Protein AF-A0A7N2LMM4-F1 (afdb_monomer_lite)

Structure (mmCIF, N/CA/C/O backbone):
data_AF-A0A7N2LMM4-F1
#
_entry.id   AF-A0A7N2LMM4-F1
#
loop_
_atom_site.group_PDB
_atom_site.id
_atom_site.type_symbol
_atom_site.label_atom_id
_atom_site.label_alt_id
_atom_site.label_comp_id
_atom_site.label_asym_id
_atom_site.label_entity_id
_atom_site.label_seq_id
_atom_site.pdbx_PDB_ins_code
_atom_site.Cartn_x
_atom_site.Cartn_y
_atom_site.Cartn_z
_atom_site.occupancy
_atom_site.B_iso_or_equiv
_atom_site.auth_seq_id
_atom_site.auth_comp_id
_atom_site.auth_asym_id
_atom_site.auth_atom_id
_atom_site.pdbx_PDB_model_num
ATOM 1 N N . MET A 1 1 ? 9.805 -11.752 -13.568 1.00 89.44 1 MET A N 1
ATOM 2 C CA . MET A 1 1 ? 9.741 -10.354 -14.049 1.00 89.44 1 MET A CA 1
ATOM 3 C C . MET A 1 1 ? 8.435 -9.745 -13.563 1.00 89.44 1 MET A C 1
ATOM 5 O O . MET A 1 1 ? 7.437 -10.454 -13.573 1.00 89.44 1 MET A O 1
ATOM 9 N N . CYS A 1 2 ? 8.452 -8.493 -13.099 1.00 95.50 2 CYS A N 1
ATOM 10 C CA . CYS A 1 2 ? 7.306 -7.800 -12.508 1.00 95.50 2 CYS A CA 1
ATOM 11 C C . CYS A 1 2 ? 6.118 -7.750 -13.466 1.00 95.50 2 CYS A C 1
ATOM 13 O O . CYS A 1 2 ? 6.255 -7.315 -14.611 1.00 95.50 2 CYS A O 1
ATOM 15 N N . HIS A 1 3 ? 4.946 -8.178 -12.998 1.00 93.31 3 HIS A N 1
ATOM 16 C CA . HIS A 1 3 ? 3.753 -8.256 -13.839 1.00 93.31 3 HIS A CA 1
ATOM 17 C C . HIS A 1 3 ? 3.186 -6.883 -14.190 1.00 93.31 3 HIS A C 1
ATOM 19 O O . HIS A 1 3 ? 2.575 -6.754 -15.249 1.00 93.31 3 HIS A O 1
ATOM 25 N N . CYS A 1 4 ? 3.429 -5.879 -13.348 1.00 94.56 4 CYS A N 1
ATOM 26 C CA . CYS A 1 4 ? 2.915 -4.528 -13.535 1.00 94.56 4 CYS A CA 1
ATOM 27 C C . CYS A 1 4 ? 3.792 -3.698 -14.483 1.00 94.56 4 CYS A C 1
ATOM 29 O O . CYS A 1 4 ? 3.281 -3.162 -15.457 1.00 94.56 4 CYS A O 1
ATOM 31 N N . CYS A 1 5 ? 5.105 -3.602 -14.232 1.00 93.94 5 CYS A N 1
ATOM 32 C CA . CYS A 1 5 ? 5.989 -2.722 -15.014 1.00 93.94 5 CYS A CA 1
ATOM 33 C C . CYS A 1 5 ? 6.768 -3.427 -16.130 1.00 93.94 5 CYS A C 1
ATOM 35 O O . CYS A 1 5 ? 7.268 -2.753 -17.019 1.00 93.94 5 CYS A O 1
ATOM 37 N N . LYS A 1 6 ? 6.907 -4.762 -16.082 1.00 93.50 6 LYS A N 1
ATOM 38 C CA . LYS A 1 6 ? 7.709 -5.565 -17.028 1.00 93.50 6 LYS A CA 1
ATOM 39 C C . LYS A 1 6 ? 9.204 -5.191 -17.114 1.00 93.50 6 LYS A C 1
ATOM 41 O O . LYS A 1 6 ? 9.887 -5.691 -17.998 1.00 93.50 6 LYS A O 1
ATOM 46 N N . SER A 1 7 ? 9.728 -4.387 -16.185 1.00 91.81 7 SER A N 1
ATOM 47 C CA . SER A 1 7 ? 11.083 -3.810 -16.288 1.00 91.81 7 SER A CA 1
ATOM 48 C C . SER A 1 7 ? 12.113 -4.366 -15.300 1.00 91.81 7 SER A C 1
ATOM 50 O O . SER A 1 7 ? 13.306 -4.172 -15.506 1.00 91.81 7 SER A O 1
ATOM 52 N N . ALA A 1 8 ? 11.693 -5.054 -14.235 1.00 92.94 8 ALA A N 1
ATOM 53 C CA . ALA A 1 8 ? 12.595 -5.591 -13.210 1.00 92.94 8 ALA A CA 1
ATOM 54 C C . ALA A 1 8 ? 12.135 -6.974 -12.708 1.00 92.94 8 ALA A C 1
ATOM 56 O O . ALA A 1 8 ? 10.986 -7.371 -12.956 1.00 92.94 8 ALA A O 1
ATOM 57 N N . PRO A 1 9 ? 12.999 -7.750 -12.025 1.00 94.50 9 PRO A N 1
ATOM 58 C CA . PRO A 1 9 ? 12.570 -8.888 -11.215 1.00 94.50 9 PRO A CA 1
ATOM 59 C C . PRO A 1 9 ? 11.495 -8.470 -10.208 1.00 94.50 9 PRO A C 1
ATOM 61 O O . PRO A 1 9 ? 11.426 -7.317 -9.798 1.00 94.50 9 PRO A O 1
ATOM 64 N N . GLU A 1 10 ? 10.613 -9.402 -9.861 1.00 94.25 10 GLU A N 1
ATOM 65 C CA . GLU A 1 10 ? 9.560 -9.115 -8.893 1.00 94.25 10 GLU A CA 1
ATOM 66 C C . GLU A 1 10 ? 9.978 -9.651 -7.529 1.00 94.25 10 GLU A C 1
ATOM 68 O O . GLU A 1 10 ? 10.182 -10.855 -7.382 1.00 94.25 10 GLU A O 1
ATOM 73 N N . ASP A 1 11 ? 10.069 -8.758 -6.554 1.00 94.50 11 ASP A N 1
ATOM 74 C CA . ASP A 1 11 ? 10.094 -9.062 -5.130 1.00 94.50 11 ASP A CA 1
ATOM 75 C C . ASP A 1 11 ? 9.106 -8.136 -4.395 1.00 94.50 11 ASP A C 1
ATOM 77 O O . ASP A 1 11 ? 8.403 -7.332 -5.019 1.00 94.50 11 ASP A O 1
ATOM 81 N N . ALA A 1 12 ? 9.004 -8.271 -3.071 1.00 95.06 12 ALA A N 1
ATOM 82 C CA . ALA A 1 12 ? 8.075 -7.469 -2.280 1.00 95.06 12 ALA A CA 1
ATOM 83 C C . ALA A 1 12 ? 8.413 -5.969 -2.305 1.00 95.06 12 ALA A C 1
ATOM 85 O O . ALA A 1 12 ? 7.496 -5.152 -2.381 1.00 95.06 12 ALA A O 1
ATOM 86 N N . ALA A 1 13 ? 9.699 -5.606 -2.265 1.00 95.12 13 ALA A N 1
ATOM 87 C CA . ALA A 1 13 ? 10.124 -4.209 -2.287 1.00 95.12 13 ALA A CA 1
ATOM 88 C C . ALA A 1 13 ? 9.743 -3.577 -3.628 1.00 95.12 13 ALA A C 1
ATOM 90 O O . ALA A 1 13 ? 9.012 -2.584 -3.668 1.00 95.12 13 ALA A O 1
ATOM 91 N N . HIS A 1 14 ? 10.111 -4.224 -4.730 1.00 95.56 14 HIS A N 1
ATOM 92 C CA . HIS A 1 14 ? 9.771 -3.781 -6.065 1.00 95.56 14 HIS A CA 1
ATOM 93 C C . HIS A 1 14 ? 8.256 -3.702 -6.264 1.00 95.56 14 HIS A C 1
ATOM 95 O O . HIS A 1 14 ? 7.740 -2.655 -6.645 1.00 95.56 14 HIS A O 1
ATOM 101 N N . ALA A 1 15 ? 7.512 -4.775 -5.988 1.00 96.12 15 ALA A N 1
ATOM 102 C CA . ALA A 1 15 ? 6.079 -4.832 -6.279 1.00 96.12 15 ALA A CA 1
ATOM 103 C C . ALA A 1 15 ? 5.251 -3.800 -5.493 1.00 96.12 15 ALA A C 1
ATOM 105 O O . ALA A 1 15 ? 4.241 -3.319 -6.007 1.00 96.12 15 ALA A O 1
ATOM 106 N N . LEU A 1 16 ? 5.659 -3.475 -4.262 1.00 96.56 16 LEU A N 1
ATOM 107 C CA . LEU A 1 16 ? 4.888 -2.623 -3.350 1.00 96.56 16 LEU A CA 1
ATOM 108 C C . LEU A 1 16 ? 5.396 -1.183 -3.286 1.00 96.56 16 LEU A C 1
ATOM 110 O O . LEU A 1 16 ? 4.631 -0.284 -2.930 1.00 96.56 16 LEU A O 1
ATOM 114 N N . TRP A 1 17 ? 6.665 -0.955 -3.616 1.00 96.06 17 TRP A N 1
ATOM 115 C CA . TRP A 1 17 ? 7.321 0.330 -3.434 1.00 96.06 17 TRP A CA 1
ATOM 116 C C . TRP A 1 17 ? 7.991 0.814 -4.715 1.00 96.06 17 TRP A C 1
ATOM 118 O O . TRP A 1 17 ? 7.577 1.830 -5.254 1.00 96.06 17 TRP A O 1
ATOM 128 N N . GLU A 1 18 ? 8.976 0.098 -5.249 1.00 95.19 18 GLU A N 1
ATOM 129 C CA . GLU A 1 18 ? 9.882 0.646 -6.277 1.00 95.19 18 GLU A CA 1
ATOM 130 C C . GLU A 1 18 ? 9.302 0.634 -7.703 1.00 95.19 18 GLU A C 1
ATOM 132 O O . GLU A 1 18 ? 9.717 1.405 -8.567 1.00 95.19 18 GLU A O 1
ATOM 137 N N . CYS A 1 19 ? 8.345 -0.254 -7.975 1.00 95.31 19 CYS A N 1
ATOM 138 C CA . CYS A 1 19 ? 7.711 -0.410 -9.280 1.00 95.31 19 CYS A CA 1
ATOM 139 C C . CYS A 1 19 ? 7.065 0.901 -9.747 1.00 95.31 19 CYS A C 1
ATOM 141 O O . CYS A 1 19 ? 6.324 1.523 -8.993 1.00 95.31 19 CYS A O 1
ATOM 143 N N . GLY A 1 20 ? 7.250 1.276 -11.019 1.00 94.81 20 GLY A N 1
ATOM 144 C CA . GLY A 1 20 ? 6.648 2.493 -11.588 1.00 94.81 20 GLY A CA 1
ATOM 145 C C . GLY A 1 20 ? 5.126 2.566 -11.401 1.00 94.81 20 GLY A C 1
ATOM 146 O O . GLY A 1 20 ? 4.605 3.589 -10.975 1.00 94.81 20 GLY A O 1
ATOM 147 N N . ALA A 1 21 ? 4.424 1.443 -11.581 1.00 95.06 21 ALA A N 1
ATOM 148 C CA . ALA A 1 21 ? 2.980 1.375 -11.346 1.00 95.06 21 ALA A CA 1
ATOM 149 C C . ALA A 1 21 ? 2.602 1.573 -9.862 1.00 95.06 21 ALA A C 1
ATOM 151 O O . ALA A 1 21 ? 1.549 2.128 -9.557 1.00 95.06 21 ALA A O 1
ATOM 152 N N . ALA A 1 22 ? 3.454 1.135 -8.927 1.00 96.06 22 ALA A N 1
ATOM 153 C CA . ALA A 1 22 ? 3.272 1.414 -7.504 1.00 96.06 22 ALA A CA 1
ATOM 154 C C . ALA A 1 22 ? 3.589 2.887 -7.192 1.00 96.06 22 ALA A C 1
ATOM 156 O O . ALA A 1 22 ? 2.838 3.540 -6.469 1.00 96.06 22 ALA A O 1
ATOM 157 N N . GLN A 1 23 ? 4.653 3.439 -7.781 1.00 96.00 23 GLN A N 1
ATOM 158 C CA . GLN A 1 23 ? 5.046 4.842 -7.633 1.00 96.00 23 GLN A CA 1
ATOM 159 C C . GLN A 1 23 ? 3.962 5.811 -8.116 1.00 96.00 23 GLN A C 1
ATOM 161 O O . GLN A 1 23 ? 3.717 6.808 -7.442 1.00 96.00 23 GLN A O 1
ATOM 166 N N . ASP A 1 24 ? 3.230 5.495 -9.187 1.00 95.62 24 ASP A N 1
ATOM 167 C CA . ASP A 1 24 ? 2.086 6.305 -9.629 1.00 95.62 24 ASP A CA 1
ATOM 168 C C . ASP A 1 24 ? 0.982 6.393 -8.560 1.00 95.62 24 ASP A C 1
ATOM 170 O O . ASP A 1 24 ? 0.317 7.421 -8.405 1.00 95.62 24 ASP A O 1
ATOM 174 N N . VAL A 1 25 ? 0.781 5.319 -7.791 1.00 96.62 25 VAL A N 1
ATOM 175 C CA . VAL A 1 25 ? -0.159 5.290 -6.662 1.00 96.62 25 VAL A CA 1
ATOM 176 C C . VAL A 1 25 ? 0.394 6.112 -5.492 1.00 96.62 25 VAL A C 1
ATOM 178 O O . VAL A 1 25 ? -0.316 6.951 -4.927 1.00 96.62 25 VAL A O 1
ATOM 181 N N . TRP A 1 26 ? 1.676 5.946 -5.158 1.00 96.88 26 TRP A N 1
ATOM 182 C CA . TRP A 1 26 ? 2.338 6.717 -4.100 1.00 96.88 26 TRP A CA 1
ATOM 183 C C . TRP A 1 26 ? 2.395 8.222 -4.397 1.00 96.88 26 TRP A C 1
ATOM 185 O O . TRP A 1 26 ? 2.233 9.026 -3.475 1.00 96.88 26 TRP A O 1
ATOM 195 N N . ALA A 1 27 ? 2.519 8.613 -5.667 1.00 95.38 27 ALA A N 1
ATOM 196 C CA . ALA A 1 27 ? 2.508 10.002 -6.125 1.00 95.38 27 ALA A CA 1
ATOM 197 C C . ALA A 1 27 ? 1.200 10.735 -5.783 1.00 95.38 27 ALA A C 1
ATOM 199 O O . ALA A 1 27 ? 1.210 11.940 -5.540 1.00 95.38 27 ALA A O 1
ATOM 200 N N . GLY A 1 28 ? 0.073 10.018 -5.710 1.00 93.88 28 GLY A N 1
ATOM 201 C CA . GLY A 1 28 ? -1.206 10.582 -5.269 1.00 93.88 28 GLY A CA 1
ATOM 202 C C . GLY A 1 28 ? -1.371 10.665 -3.748 1.00 93.88 28 GLY A C 1
ATOM 203 O O . GLY A 1 28 ? -2.333 11.266 -3.279 1.00 93.88 28 GLY A O 1
ATOM 204 N N . SER A 1 29 ? -0.481 10.036 -2.975 1.00 95.12 29 SER A N 1
ATOM 205 C CA . SER A 1 29 ? -0.614 9.884 -1.522 1.00 95.12 29 SER A CA 1
ATOM 206 C C . SER A 1 29 ? 0.081 11.007 -0.740 1.00 95.12 29 SER A C 1
ATOM 208 O O . SER A 1 29 ? 0.397 12.066 -1.278 1.00 95.12 29 SER A O 1
ATOM 210 N N . LEU A 1 30 ? 0.313 10.807 0.560 1.00 93.19 30 LEU A N 1
ATOM 211 C CA . LEU A 1 30 ? 0.976 11.786 1.420 1.00 93.19 30 LEU A CA 1
ATOM 212 C C . LEU A 1 30 ? 2.404 12.096 0.945 1.00 93.19 30 LEU A C 1
ATOM 214 O O . LEU A 1 30 ? 3.169 11.203 0.585 1.00 93.19 30 LEU A O 1
ATOM 218 N N . THR A 1 31 ? 2.811 13.360 1.081 1.00 92.56 31 THR A N 1
ATOM 219 C CA . THR A 1 31 ? 4.147 13.851 0.686 1.00 92.56 31 THR A CA 1
ATOM 220 C C . THR A 1 31 ? 5.307 13.118 1.360 1.00 92.56 31 THR A C 1
ATOM 222 O O . THR A 1 31 ? 6.408 13.080 0.816 1.00 92.56 31 THR A O 1
ATOM 225 N N . VAL A 1 32 ? 5.081 12.526 2.538 1.00 91.69 32 VAL A N 1
ATOM 226 C CA . VAL A 1 32 ? 6.089 11.714 3.233 1.00 91.69 32 VAL A CA 1
ATOM 227 C C . VAL A 1 32 ? 6.432 10.438 2.466 1.00 91.69 32 VAL A C 1
ATOM 229 O O . VAL A 1 32 ? 7.591 10.047 2.488 1.00 91.69 32 VAL A O 1
ATOM 232 N N . PHE A 1 33 ? 5.474 9.831 1.760 1.00 92.75 33 PHE A N 1
ATOM 233 C CA . PHE A 1 33 ? 5.709 8.627 0.959 1.00 92.75 33 PHE A CA 1
ATOM 234 C C . PHE A 1 33 ? 6.413 8.968 -0.353 1.00 92.75 33 PHE A C 1
ATOM 236 O O . PHE A 1 33 ? 7.379 8.314 -0.719 1.00 92.75 33 PHE A O 1
ATOM 243 N N . GLN A 1 34 ? 5.998 10.060 -0.998 1.00 92.12 34 GLN A N 1
ATOM 244 C CA . GLN A 1 34 ? 6.572 10.532 -2.265 1.00 92.12 34 GLN A CA 1
ATOM 245 C C . GLN A 1 34 ? 8.064 10.879 -2.164 1.00 92.12 34 GLN A C 1
ATOM 247 O O . GLN A 1 34 ? 8.805 10.767 -3.132 1.00 92.12 34 GLN A O 1
ATOM 252 N N . LYS A 1 35 ? 8.501 11.367 -0.997 1.00 89.12 35 LYS A N 1
ATOM 253 C CA . LYS A 1 35 ? 9.887 11.798 -0.760 1.00 89.12 35 LYS A CA 1
ATOM 254 C C . LYS A 1 35 ? 10.763 10.707 -0.151 1.00 89.12 35 LYS A C 1
ATOM 256 O O . LYS A 1 35 ? 11.924 10.976 0.156 1.00 89.12 35 LYS A O 1
ATOM 261 N N . PHE A 1 36 ? 10.207 9.533 0.125 1.00 90.00 36 PHE A N 1
ATOM 262 C CA . PHE A 1 36 ? 10.944 8.474 0.794 1.00 90.00 36 PH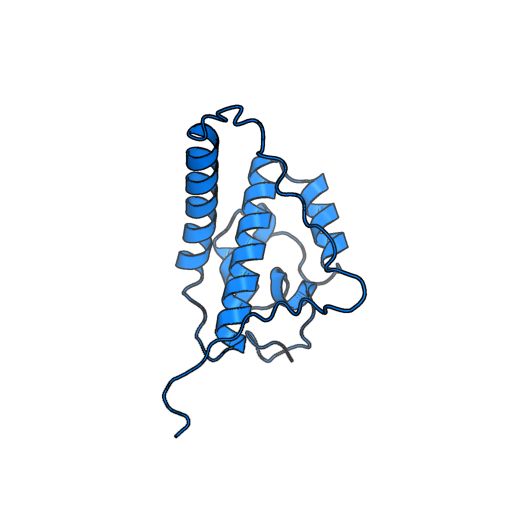E A CA 1
ATOM 263 C C . PHE A 1 36 ? 11.715 7.636 -0.246 1.00 90.00 36 PHE A C 1
ATOM 265 O O . PHE A 1 36 ? 11.180 7.388 -1.325 1.00 90.00 36 PHE A O 1
ATOM 272 N N . PRO A 1 37 ? 12.980 7.249 0.021 1.00 86.94 37 PRO A N 1
ATOM 273 C CA . PRO A 1 37 ? 13.835 6.615 -0.985 1.00 86.94 37 PRO A CA 1
ATOM 274 C C . PRO A 1 37 ? 13.254 5.316 -1.550 1.00 86.94 37 PRO A C 1
ATOM 276 O O . PRO A 1 37 ? 12.612 4.551 -0.831 1.00 86.94 37 PRO A O 1
ATOM 279 N N . THR A 1 38 ? 13.529 5.050 -2.828 1.00 80.44 38 THR A N 1
ATOM 280 C CA . THR A 1 38 ? 12.990 3.896 -3.562 1.00 80.44 38 THR A CA 1
ATOM 281 C C . THR A 1 38 ? 13.992 2.778 -3.839 1.00 80.44 38 THR A C 1
ATOM 283 O O . THR A 1 38 ? 13.547 1.762 -4.326 1.00 80.44 38 THR A O 1
ATOM 286 N N . ASN A 1 39 ? 15.294 2.911 -3.537 1.00 71.69 39 ASN A N 1
ATOM 287 C CA . ASN A 1 39 ? 16.320 1.940 -3.983 1.00 71.69 39 ASN A CA 1
ATOM 288 C C . ASN A 1 39 ? 17.317 1.516 -2.881 1.00 71.69 39 ASN A C 1
ATOM 290 O O . ASN A 1 39 ? 18.520 1.441 -3.131 1.00 71.69 39 ASN A O 1
ATOM 294 N N . GLN A 1 40 ? 16.879 1.342 -1.632 1.00 71.25 40 GLN A N 1
ATOM 295 C CA . GLN A 1 40 ? 17.824 1.153 -0.511 1.00 71.25 40 GLN A CA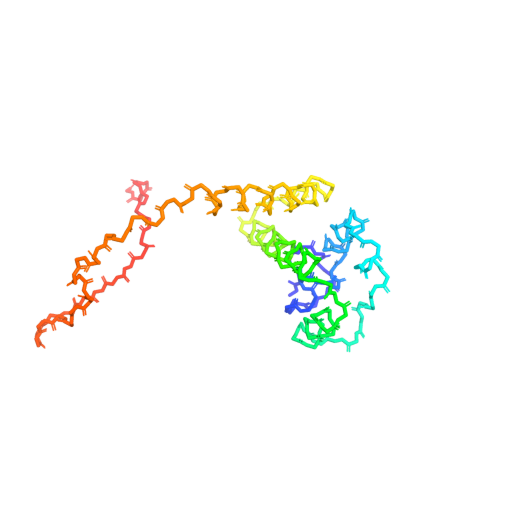 1
ATOM 296 C C . GLN A 1 40 ? 17.385 0.147 0.551 1.00 71.25 40 GLN A C 1
ATOM 298 O O . GLN A 1 40 ? 18.124 -0.066 1.509 1.00 71.25 40 GLN A O 1
ATOM 303 N N . PHE A 1 41 ? 16.208 -0.457 0.402 1.00 81.06 41 PHE A N 1
ATOM 304 C CA . PHE A 1 41 ? 15.598 -1.238 1.466 1.00 81.06 41 PHE A CA 1
ATOM 305 C C . PHE A 1 41 ? 14.924 -2.475 0.901 1.00 81.06 41 PHE A C 1
ATOM 307 O O . PHE A 1 41 ? 14.200 -2.387 -0.091 1.00 81.06 41 PHE A O 1
ATOM 314 N N . ASP A 1 42 ? 15.081 -3.604 1.587 1.00 91.81 42 ASP A N 1
ATOM 315 C CA . ASP A 1 42 ? 14.057 -4.634 1.478 1.00 91.81 42 ASP A CA 1
ATOM 316 C C . ASP A 1 42 ? 12.729 -4.120 2.073 1.00 91.81 42 ASP A C 1
ATOM 318 O O . ASP A 1 42 ? 12.663 -3.092 2.759 1.00 91.81 42 ASP A O 1
ATOM 322 N N . PHE A 1 43 ? 11.633 -4.829 1.804 1.00 92.94 43 PHE A N 1
ATOM 323 C CA . PHE A 1 43 ? 10.315 -4.377 2.245 1.00 92.94 43 PHE A CA 1
ATOM 324 C C . PHE A 1 43 ? 10.192 -4.266 3.778 1.00 92.94 43 PHE A C 1
ATOM 326 O O . PHE A 1 43 ? 9.481 -3.390 4.272 1.00 92.94 43 PHE A O 1
ATOM 333 N N . MET A 1 44 ? 10.886 -5.117 4.540 1.00 94.94 44 MET A N 1
ATOM 334 C CA . MET A 1 44 ? 10.825 -5.097 6.003 1.00 94.94 44 MET A CA 1
ATOM 335 C C . MET A 1 44 ? 11.576 -3.897 6.574 1.00 94.94 44 MET A C 1
ATOM 337 O O . MET A 1 44 ? 11.055 -3.220 7.458 1.00 94.94 44 MET A O 1
ATOM 341 N N . GLN A 1 45 ? 12.748 -3.580 6.026 1.00 94.69 45 GLN A N 1
ATOM 342 C CA . GLN A 1 45 ? 13.511 -2.385 6.383 1.00 94.69 45 GLN A CA 1
ATOM 343 C C . GLN A 1 45 ? 12.744 -1.102 6.039 1.00 94.69 45 GLN A C 1
ATOM 345 O O . GLN A 1 45 ? 12.708 -0.162 6.834 1.00 94.69 45 GLN A O 1
ATOM 350 N N . LEU A 1 46 ? 12.077 -1.069 4.880 1.00 94.19 46 LEU A N 1
ATOM 351 C CA . LEU A 1 46 ? 11.186 0.024 4.492 1.00 94.19 46 LEU A CA 1
ATOM 352 C C . LEU A 1 46 ? 10.042 0.191 5.501 1.00 94.19 46 LEU A C 1
ATOM 354 O O . LEU A 1 46 ? 9.774 1.305 5.959 1.00 94.19 46 LEU A O 1
ATOM 358 N N . PHE A 1 47 ? 9.370 -0.912 5.845 1.00 95.00 47 PHE A N 1
ATOM 359 C CA . PHE A 1 47 ? 8.284 -0.908 6.819 1.00 95.00 47 PHE A CA 1
ATOM 360 C C . PHE A 1 47 ? 8.756 -0.383 8.175 1.00 95.00 47 PHE A C 1
ATOM 362 O O . PHE A 1 47 ? 8.119 0.511 8.726 1.00 95.00 47 PHE A O 1
ATOM 369 N N . GLU A 1 48 ? 9.880 -0.882 8.688 1.00 95.38 48 GLU A N 1
ATOM 370 C CA . GLU A 1 48 ? 10.451 -0.450 9.963 1.00 95.38 48 GLU A CA 1
ATOM 371 C C . GLU A 1 48 ? 10.803 1.045 9.949 1.00 95.38 48 GLU A C 1
ATOM 373 O O . GLU A 1 48 ? 10.419 1.792 10.853 1.00 95.38 48 GLU A O 1
ATOM 378 N N . ALA A 1 49 ? 11.467 1.520 8.894 1.00 93.75 49 ALA A N 1
ATOM 379 C CA . ALA A 1 49 ? 11.846 2.923 8.765 1.00 93.75 49 ALA A CA 1
ATOM 380 C C . ALA A 1 49 ? 10.625 3.860 8.716 1.00 93.75 49 ALA A C 1
ATOM 382 O O . ALA A 1 49 ? 10.637 4.942 9.314 1.00 93.75 49 ALA A O 1
ATOM 383 N N . LEU A 1 50 ? 9.553 3.452 8.032 1.00 94.31 50 LEU A N 1
ATOM 384 C CA . LEU A 1 50 ? 8.300 4.201 7.999 1.00 94.31 50 LEU A CA 1
ATOM 385 C C . LEU A 1 50 ? 7.550 4.107 9.331 1.00 94.31 50 LEU A C 1
ATOM 387 O O . LEU A 1 50 ? 7.090 5.132 9.832 1.00 94.31 50 LEU A O 1
ATOM 391 N N . ALA A 1 51 ? 7.471 2.931 9.949 1.00 95.50 51 ALA A N 1
ATOM 392 C CA . ALA A 1 51 ? 6.820 2.737 11.243 1.00 95.50 51 ALA A CA 1
ATOM 393 C C . ALA A 1 51 ? 7.461 3.595 12.345 1.00 95.50 51 ALA A C 1
ATOM 395 O O . ALA A 1 51 ? 6.746 4.206 13.134 1.00 95.50 51 ALA A O 1
ATOM 396 N N . ASN A 1 52 ? 8.790 3.729 12.335 1.00 95.56 52 ASN A N 1
ATOM 397 C CA . ASN A 1 52 ? 9.525 4.562 13.289 1.00 95.56 52 ASN A CA 1
ATOM 398 C C . ASN A 1 52 ? 9.345 6.075 13.061 1.00 95.56 52 ASN A C 1
ATOM 400 O O . ASN A 1 52 ? 9.559 6.870 13.975 1.00 95.56 52 ASN A O 1
ATOM 404 N N . ARG A 1 53 ? 8.968 6.503 11.848 1.00 93.25 53 ARG A N 1
ATOM 405 C CA . ARG A 1 53 ? 8.859 7.927 11.475 1.00 93.25 53 ARG A CA 1
ATOM 406 C C . ARG A 1 53 ? 7.423 8.452 11.460 1.00 93.25 53 ARG A C 1
ATOM 408 O O . ARG A 1 53 ? 7.201 9.659 11.582 1.00 93.25 53 ARG A O 1
ATOM 415 N N . LEU A 1 54 ? 6.450 7.584 11.210 1.00 95.94 54 LEU A N 1
ATOM 416 C CA . LEU A 1 54 ? 5.064 7.964 10.965 1.00 95.94 54 LEU A CA 1
ATOM 417 C C . LEU A 1 54 ? 4.236 7.951 12.249 1.00 95.94 54 LEU A C 1
ATOM 419 O O . LEU A 1 54 ? 4.447 7.151 13.150 1.00 95.94 54 LEU A O 1
ATOM 423 N N . SER A 1 55 ? 3.219 8.813 12.300 1.00 96.94 55 SER A N 1
ATOM 424 C CA . SER A 1 55 ? 2.152 8.651 13.287 1.00 96.94 55 SER A CA 1
ATOM 425 C C . SER A 1 55 ? 1.299 7.429 12.950 1.00 96.94 55 SER A C 1
ATOM 427 O O . SER A 1 55 ? 1.190 7.058 11.778 1.00 96.94 55 SER A O 1
ATOM 429 N N . THR A 1 56 ? 0.605 6.871 13.945 1.00 96.06 56 THR A N 1
ATOM 430 C CA . THR A 1 56 ? -0.297 5.719 13.775 1.00 96.06 56 THR A CA 1
ATOM 431 C C . THR A 1 56 ? -1.254 5.901 12.599 1.00 96.06 56 THR A C 1
ATOM 433 O O . THR A 1 56 ? -1.305 5.054 11.718 1.00 96.06 56 THR A O 1
ATOM 436 N N . THR A 1 57 ? -1.920 7.057 12.491 1.00 95.56 57 THR A N 1
ATOM 437 C CA . THR A 1 57 ? -2.850 7.349 11.385 1.00 95.56 57 THR A CA 1
ATOM 438 C C . THR A 1 57 ? -2.192 7.282 10.005 1.00 95.56 57 THR A C 1
ATOM 440 O O . THR A 1 57 ? -2.812 6.846 9.037 1.00 95.56 57 THR A O 1
ATOM 443 N N . LYS A 1 58 ? -0.938 7.733 9.887 1.00 96.69 58 LYS A N 1
ATOM 444 C CA . LYS A 1 58 ? -0.202 7.691 8.616 1.00 96.69 58 LYS A CA 1
ATOM 445 C C . LYS A 1 58 ? 0.288 6.278 8.312 1.00 96.69 58 LYS A C 1
ATOM 447 O O . LYS A 1 58 ? 0.259 5.881 7.152 1.00 96.69 58 LYS A O 1
ATOM 452 N N . LEU A 1 59 ? 0.701 5.527 9.333 1.00 97.38 59 LEU A N 1
ATOM 453 C CA . LEU A 1 59 ? 1.100 4.128 9.193 1.00 97.38 59 LEU A CA 1
ATOM 454 C C . LEU A 1 59 ? -0.085 3.238 8.783 1.00 97.38 59 LEU A C 1
ATOM 456 O O . LEU A 1 59 ? 0.059 2.393 7.908 1.00 97.38 59 LEU A O 1
ATOM 460 N N . GLU A 1 60 ? -1.275 3.470 9.337 1.00 97.69 60 GLU A N 1
ATOM 461 C CA . GLU A 1 60 ? -2.507 2.795 8.908 1.00 97.69 60 GLU A CA 1
ATOM 462 C C . GLU A 1 60 ? -2.804 3.049 7.427 1.00 97.69 60 GLU A C 1
ATOM 464 O O . GLU A 1 60 ? -3.086 2.112 6.681 1.00 97.69 60 GLU A O 1
ATOM 469 N N . LEU A 1 61 ? -2.707 4.306 6.977 1.00 97.75 61 LEU A N 1
ATOM 470 C CA . LEU A 1 61 ? -2.903 4.641 5.566 1.00 97.75 61 LEU A CA 1
ATOM 471 C C . LEU A 1 61 ? -1.863 3.950 4.677 1.00 97.75 61 LEU A C 1
ATOM 473 O O . LEU A 1 61 ? -2.225 3.409 3.635 1.00 97.75 61 LEU A O 1
ATOM 477 N N . PHE A 1 62 ? -0.597 3.937 5.104 1.00 97.50 62 PHE A N 1
ATOM 478 C CA . PHE A 1 62 ? 0.471 3.218 4.414 1.00 97.50 62 PHE A CA 1
ATOM 479 C C . PHE A 1 62 ? 0.126 1.733 4.245 1.00 97.50 62 PHE A C 1
ATOM 481 O O . PHE A 1 62 ? 0.168 1.225 3.127 1.00 97.50 62 PHE A O 1
ATOM 488 N N . LEU A 1 63 ? -0.291 1.056 5.319 1.00 97.75 63 LEU A N 1
ATOM 489 C CA . LEU A 1 63 ? -0.653 -0.364 5.290 1.00 97.75 63 LEU A CA 1
ATOM 490 C C . LEU A 1 63 ? -1.836 -0.649 4.359 1.00 97.75 63 LEU A C 1
ATOM 492 O O . LEU A 1 63 ? -1.791 -1.588 3.564 1.00 97.75 63 LEU A O 1
ATOM 496 N N . VAL A 1 64 ? -2.881 0.181 4.411 1.00 98.19 64 VAL A N 1
ATOM 497 C CA . VAL A 1 64 ? -4.036 0.047 3.510 1.00 98.19 64 VAL A CA 1
ATOM 498 C C . VAL A 1 64 ? -3.621 0.250 2.053 1.00 98.19 64 VAL A C 1
ATOM 500 O O . VAL A 1 64 ? -4.088 -0.469 1.168 1.00 98.19 64 VAL A O 1
ATOM 503 N N . GLN A 1 65 ? -2.731 1.202 1.781 1.00 98.06 65 GLN A N 1
ATOM 504 C CA . GLN A 1 65 ? -2.271 1.476 0.425 1.00 98.06 65 GLN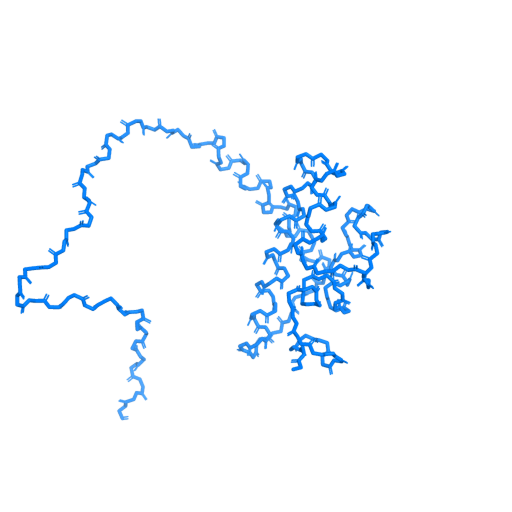 A CA 1
ATOM 505 C C . GLN A 1 65 ? -1.360 0.367 -0.118 1.00 98.06 65 GLN A C 1
ATOM 507 O O . GLN A 1 65 ? -1.565 -0.064 -1.252 1.00 98.06 65 GLN A O 1
ATOM 512 N N . VAL A 1 66 ? -0.450 -0.171 0.704 1.00 97.88 66 VAL A N 1
ATOM 513 C CA . VAL A 1 66 ? 0.325 -1.388 0.398 1.00 97.88 66 VAL A CA 1
ATOM 514 C C . VAL A 1 66 ? -0.611 -2.538 0.028 1.00 97.88 66 VAL A C 1
ATOM 516 O O . VAL A 1 66 ? -0.430 -3.182 -1.005 1.00 97.88 66 VAL A O 1
ATOM 519 N N . TRP A 1 67 ? -1.652 -2.768 0.833 1.00 98.00 67 TRP A N 1
ATOM 520 C CA . TRP A 1 67 ? -2.635 -3.814 0.562 1.00 98.00 67 TRP A CA 1
ATOM 521 C C . TRP A 1 67 ? -3.362 -3.587 -0.771 1.00 98.00 67 TRP A C 1
ATOM 523 O O . TRP A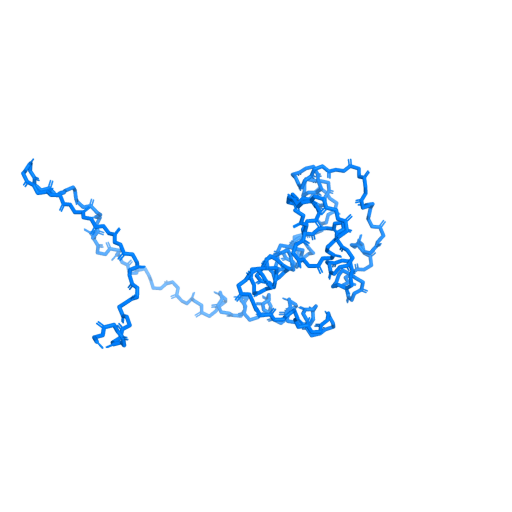 1 67 ? -3.514 -4.526 -1.553 1.00 98.00 67 TRP A O 1
ATOM 533 N N . ILE A 1 68 ? -3.767 -2.352 -1.083 1.00 97.88 68 ILE A N 1
ATOM 534 C CA . ILE A 1 68 ? -4.392 -2.022 -2.373 1.00 97.88 68 ILE A CA 1
ATOM 535 C C . ILE A 1 68 ? -3.447 -2.304 -3.543 1.00 97.88 68 ILE A C 1
ATOM 537 O O . ILE A 1 68 ? -3.877 -2.924 -4.517 1.00 97.88 68 ILE A O 1
ATOM 541 N N . ILE A 1 69 ? -2.180 -1.891 -3.454 1.00 97.94 69 ILE A N 1
ATOM 542 C CA . ILE A 1 69 ? -1.178 -2.124 -4.505 1.00 97.94 69 ILE A CA 1
ATOM 543 C C . ILE A 1 69 ? -0.996 -3.627 -4.733 1.00 97.94 69 ILE A C 1
ATOM 545 O O . ILE A 1 69 ? -1.073 -4.083 -5.875 1.00 97.94 69 ILE A O 1
ATOM 549 N N . TRP A 1 70 ? -0.864 -4.413 -3.661 1.00 97.94 70 TRP A N 1
ATOM 550 C CA . TRP A 1 70 ? -0.766 -5.871 -3.756 1.00 97.94 70 TRP A CA 1
ATOM 551 C C . TRP A 1 70 ? -1.979 -6.496 -4.453 1.00 97.94 70 TRP A C 1
ATOM 553 O O . TRP A 1 70 ? -1.836 -7.314 -5.363 1.00 97.94 70 TRP A O 1
ATOM 563 N N . ASN A 1 71 ? -3.188 -6.075 -4.074 1.00 97.62 71 ASN A N 1
ATOM 564 C CA . ASN A 1 71 ? -4.417 -6.560 -4.698 1.00 97.62 71 ASN A CA 1
ATOM 565 C C . ASN A 1 71 ? -4.485 -6.202 -6.185 1.00 97.62 71 ASN A C 1
ATOM 567 O O . ASN A 1 71 ? -4.880 -7.039 -6.991 1.00 97.62 71 ASN A O 1
ATOM 571 N N . GLN A 1 72 ? -4.077 -4.992 -6.577 1.00 97.19 72 GLN A N 1
ATOM 572 C CA . GLN A 1 72 ? -4.031 -4.618 -7.993 1.00 97.19 72 GLN A CA 1
ATOM 573 C C . GLN A 1 72 ? -2.975 -5.400 -8.770 1.00 97.19 72 GLN A C 1
ATOM 575 O O . GLN A 1 72 ? -3.250 -5.839 -9.884 1.00 97.19 72 GLN A O 1
ATOM 580 N N . ARG A 1 73 ? -1.806 -5.655 -8.176 1.00 96.75 73 ARG A N 1
ATOM 581 C CA . ARG A 1 73 ? -0.816 -6.564 -8.760 1.00 96.75 73 ARG A CA 1
ATOM 582 C C . ARG A 1 73 ? -1.417 -7.950 -8.991 1.00 96.75 73 ARG A C 1
ATOM 584 O O . ARG A 1 73 ? -1.229 -8.505 -10.068 1.00 96.75 73 ARG A O 1
ATOM 591 N N . ASN A 1 74 ? -2.181 -8.493 -8.040 1.00 97.62 74 ASN A N 1
ATOM 592 C CA . ASN A 1 74 ? -2.837 -9.794 -8.219 1.00 97.62 74 ASN A CA 1
ATOM 593 C C . ASN A 1 74 ? -3.872 -9.765 -9.349 1.00 97.62 74 ASN A C 1
ATOM 595 O O . ASN A 1 74 ? -3.910 -10.690 -10.153 1.00 97.62 74 ASN A O 1
ATOM 599 N N . VAL A 1 75 ? -4.651 -8.686 -9.473 1.00 97.56 75 VAL A N 1
ATOM 600 C CA . VAL A 1 75 ? -5.558 -8.499 -10.617 1.00 97.56 75 VAL A CA 1
ATOM 601 C C . VAL A 1 75 ? -4.791 -8.583 -11.940 1.00 97.56 75 VAL A C 1
ATOM 603 O O . VAL A 1 75 ? -5.214 -9.311 -12.831 1.00 97.56 75 VAL A O 1
ATOM 606 N N . VAL A 1 76 ? -3.648 -7.902 -12.056 1.00 96.50 76 VAL A N 1
ATOM 607 C CA . VAL A 1 76 ? -2.813 -7.929 -13.272 1.00 96.50 76 VAL A CA 1
ATOM 608 C C . VAL A 1 76 ? -2.237 -9.320 -13.545 1.00 96.50 76 VAL A C 1
ATOM 610 O O . VAL A 1 76 ? -2.227 -9.776 -14.686 1.00 96.50 76 VAL A O 1
ATOM 613 N N . VAL A 1 77 ? -1.779 -10.022 -12.507 1.00 95.75 77 VAL A N 1
ATOM 614 C CA . VAL A 1 77 ? -1.242 -11.390 -12.623 1.00 95.75 77 VAL A CA 1
ATOM 615 C C . VAL A 1 77 ? -2.293 -12.358 -13.160 1.00 95.75 77 VAL A C 1
ATOM 617 O O . VAL A 1 77 ? -1.968 -13.228 -13.963 1.00 95.75 77 VAL A O 1
ATOM 620 N N . HIS A 1 78 ? -3.555 -12.173 -12.777 1.00 96.50 78 HIS A N 1
ATOM 621 C CA . HIS A 1 78 ? -4.678 -12.993 -13.230 1.00 96.50 78 HIS A CA 1
ATOM 622 C C . HIS A 1 78 ? -5.357 -12.461 -14.505 1.00 96.50 78 HIS A C 1
ATOM 624 O O . HIS A 1 78 ? -6.516 -12.771 -14.766 1.00 96.50 78 HIS A O 1
ATOM 630 N N . GLY A 1 79 ? -4.644 -11.671 -15.316 1.00 94.31 79 GLY A N 1
ATOM 631 C CA . GLY A 1 79 ? -5.106 -11.224 -16.636 1.00 94.31 79 GLY A CA 1
ATOM 632 C C . GLY A 1 79 ? -6.030 -10.003 -16.625 1.00 94.31 79 GLY A C 1
ATOM 633 O O . GLY A 1 79 ? -6.530 -9.604 -17.674 1.00 94.31 79 GLY A O 1
ATOM 634 N N . GLY A 1 80 ? -6.254 -9.391 -15.462 1.00 96.31 80 GLY A N 1
ATOM 635 C CA . GLY A 1 80 ? -6.964 -8.125 -15.341 1.00 96.31 80 GLY A CA 1
ATOM 636 C C . GLY A 1 80 ? -6.079 -6.908 -15.624 1.00 96.31 80 GLY A C 1
ATOM 637 O O . GLY A 1 80 ? -4.905 -7.011 -15.978 1.00 96.31 80 GLY A O 1
ATOM 638 N N . GLN A 1 81 ? -6.657 -5.723 -15.431 1.00 94.19 81 GLN A N 1
ATOM 639 C CA . GLN A 1 81 ? -5.966 -4.444 -15.591 1.00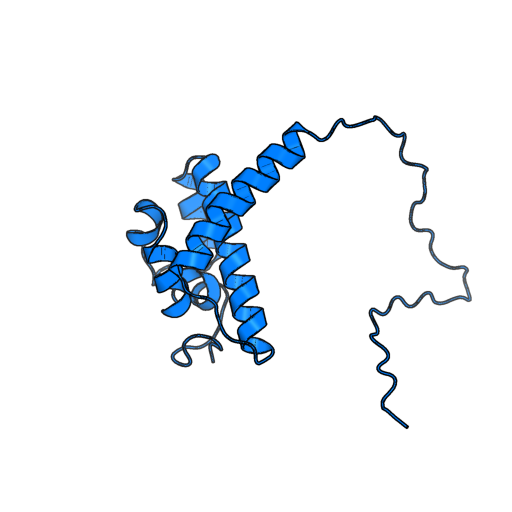 94.19 81 GLN A CA 1
ATOM 640 C C . GLN A 1 81 ? -5.949 -3.667 -14.276 1.00 94.19 81 GLN A C 1
ATOM 642 O O . GLN A 1 81 ? -6.927 -3.664 -13.523 1.00 94.19 81 GLN A O 1
ATOM 647 N N . MET A 1 82 ? -4.831 -2.991 -14.017 1.00 93.62 82 MET A N 1
ATOM 648 C CA . MET A 1 82 ? -4.701 -2.090 -12.879 1.00 93.62 82 MET A CA 1
ATOM 649 C C . MET A 1 82 ? -5.626 -0.886 -13.063 1.00 93.62 82 MET A C 1
ATOM 651 O O . MET A 1 82 ? -5.724 -0.317 -14.150 1.00 93.62 82 MET A O 1
ATOM 655 N N . LYS A 1 83 ? -6.323 -0.501 -11.994 1.00 95.81 83 LYS A N 1
ATOM 656 C CA . LYS A 1 83 ? -7.161 0.706 -11.991 1.00 95.81 83 LYS A CA 1
ATOM 657 C C . LYS A 1 83 ? -6.305 1.978 -11.989 1.00 95.81 83 LYS A C 1
ATOM 659 O O . LYS A 1 83 ? -5.138 1.944 -11.616 1.00 95.81 83 LYS A O 1
ATOM 664 N N . ASP A 1 84 ? -6.922 3.106 -12.346 1.00 96.44 84 ASP A N 1
ATOM 665 C CA . ASP A 1 84 ? -6.293 4.433 -12.291 1.00 96.44 84 ASP A CA 1
ATOM 666 C C . ASP A 1 84 ? -5.707 4.729 -10.899 1.00 96.44 84 ASP A C 1
ATOM 668 O O . ASP A 1 84 ? -6.354 4.523 -9.867 1.00 96.44 84 ASP A O 1
ATOM 672 N N . SER A 1 85 ? -4.479 5.245 -10.876 1.00 94.94 85 SER A N 1
ATOM 673 C CA . SER A 1 85 ? -3.718 5.463 -9.645 1.00 94.94 85 SER A CA 1
ATOM 674 C C . SER A 1 85 ? -4.371 6.470 -8.698 1.00 94.94 85 SER A C 1
ATOM 676 O O . SER A 1 85 ? -4.345 6.269 -7.485 1.00 94.94 85 SER A O 1
ATOM 678 N N . ARG A 1 86 ? -5.042 7.512 -9.214 1.00 94.88 86 ARG A N 1
ATOM 679 C CA . ARG A 1 86 ? -5.781 8.470 -8.369 1.00 94.88 86 ARG A CA 1
ATOM 680 C C . ARG A 1 86 ? -6.993 7.803 -7.737 1.00 94.88 86 ARG A C 1
ATOM 682 O O . ARG A 1 86 ? -7.272 8.027 -6.559 1.00 94.88 86 ARG A O 1
ATOM 689 N N . TRP A 1 87 ? -7.696 6.958 -8.492 1.00 96.50 87 TRP A N 1
ATOM 690 C CA . TRP A 1 87 ? -8.781 6.149 -7.943 1.00 96.50 87 TRP A CA 1
ATOM 691 C C . TRP A 1 87 ? -8.277 5.240 -6.816 1.00 96.50 87 TRP A C 1
ATOM 693 O O . TRP A 1 87 ? -8.906 5.180 -5.760 1.00 96.50 87 TRP A O 1
ATOM 703 N N . LEU A 1 88 ? -7.133 4.576 -7.005 1.00 96.94 88 LEU A N 1
ATOM 704 C CA . LEU A 1 88 ? -6.541 3.676 -6.009 1.00 96.94 88 LEU A CA 1
ATOM 705 C C . LEU A 1 88 ? -6.149 4.403 -4.720 1.00 96.94 88 LEU A C 1
ATOM 707 O O . LEU A 1 88 ? -6.481 3.939 -3.628 1.00 96.94 88 LEU A O 1
ATOM 711 N N . THR A 1 89 ? -5.521 5.569 -4.835 1.00 95.19 89 THR A N 1
ATOM 712 C CA . THR A 1 89 ? -5.162 6.399 -3.680 1.00 95.19 89 THR A CA 1
ATOM 713 C C . THR A 1 89 ? -6.398 6.880 -2.922 1.00 95.19 89 THR A C 1
ATOM 715 O O . THR A 1 89 ? -6.473 6.734 -1.701 1.00 95.19 89 THR A O 1
ATOM 718 N N . ASN A 1 90 ? -7.417 7.372 -3.630 1.00 96.12 90 ASN A N 1
ATOM 719 C CA . ASN A 1 90 ? -8.678 7.774 -3.001 1.00 96.12 90 ASN A CA 1
ATOM 720 C C . ASN A 1 90 ? -9.381 6.585 -2.335 1.00 96.12 90 ASN A C 1
ATOM 722 O O . ASN A 1 90 ? -9.956 6.718 -1.250 1.00 96.12 90 ASN A O 1
ATOM 726 N N . ARG A 1 91 ? -9.309 5.400 -2.955 1.00 97.38 91 ARG A N 1
ATOM 727 C CA . ARG A 1 91 ? -9.870 4.175 -2.387 1.00 97.38 91 ARG A CA 1
ATOM 728 C C . ARG A 1 91 ? -9.183 3.793 -1.079 1.00 97.38 91 ARG A C 1
ATOM 730 O O . ARG A 1 91 ? -9.897 3.357 -0.179 1.00 97.38 91 ARG A O 1
ATOM 737 N N . ALA A 1 92 ? -7.868 3.989 -0.953 1.00 97.06 92 ALA A N 1
ATOM 738 C CA . ALA A 1 92 ? -7.123 3.714 0.278 1.00 97.06 92 ALA A CA 1
ATOM 739 C C . ALA A 1 92 ? -7.653 4.541 1.455 1.00 97.06 92 ALA A C 1
ATOM 741 O O . ALA A 1 92 ? -8.033 3.987 2.486 1.00 97.06 92 ALA A O 1
ATOM 742 N N . ALA A 1 93 ? -7.757 5.860 1.268 1.00 96.06 93 ALA A N 1
ATOM 743 C CA . ALA A 1 93 ? -8.266 6.765 2.295 1.00 96.06 93 ALA A CA 1
ATOM 744 C C . ALA A 1 93 ? -9.711 6.421 2.689 1.00 96.06 93 ALA A C 1
ATOM 746 O O . ALA A 1 93 ? -10.024 6.299 3.874 1.00 96.06 93 ALA A O 1
ATOM 747 N N . LYS A 1 94 ? -10.572 6.184 1.692 1.00 97.56 94 LYS A N 1
ATOM 748 C CA . LYS A 1 94 ? -11.974 5.823 1.924 1.00 97.56 94 LYS A CA 1
ATOM 749 C C . LYS A 1 94 ? -12.119 4.482 2.645 1.00 97.56 94 LYS A C 1
ATOM 751 O O . LYS A 1 94 ? -12.945 4.360 3.539 1.00 97.56 94 LYS A O 1
ATOM 756 N N . LEU A 1 95 ? -11.325 3.477 2.272 1.00 97.19 95 LEU A N 1
ATOM 757 C CA . LEU A 1 95 ? -11.366 2.158 2.907 1.00 97.19 95 LEU A CA 1
ATOM 758 C C . LEU A 1 95 ? -10.958 2.237 4.381 1.00 97.19 95 LEU A C 1
ATOM 760 O O . LEU A 1 95 ? -11.602 1.620 5.225 1.00 97.19 95 LEU A O 1
ATOM 764 N N . LEU A 1 96 ? -9.928 3.025 4.699 1.00 97.06 96 LEU A N 1
ATOM 765 C CA . LEU A 1 96 ? -9.516 3.243 6.083 1.00 97.06 96 LEU A CA 1
ATOM 766 C C . LEU A 1 96 ? -10.617 3.937 6.901 1.00 97.06 96 LEU A C 1
ATOM 768 O O . LEU A 1 96 ? -10.861 3.573 8.050 1.00 97.06 96 LEU A O 1
ATOM 772 N N . GLU A 1 97 ? -11.303 4.918 6.314 1.00 96.88 97 GLU A N 1
ATOM 773 C CA . GLU A 1 97 ? -12.440 5.589 6.947 1.00 96.88 97 GLU A CA 1
ATOM 774 C C . GLU A 1 97 ? -13.620 4.630 7.179 1.00 96.88 97 GLU A C 1
ATOM 776 O O . GLU A 1 97 ? -14.163 4.575 8.283 1.00 96.88 97 GLU A O 1
ATOM 781 N N . GLU A 1 98 ? -13.997 3.848 6.162 1.00 96.25 98 GLU A N 1
ATOM 782 C CA . GLU A 1 98 ? -15.039 2.815 6.244 1.00 96.25 98 GLU A CA 1
ATOM 783 C C . GLU A 1 98 ? -14.723 1.804 7.353 1.00 96.25 98 GLU A C 1
ATOM 785 O O . GLU A 1 98 ? -15.585 1.510 8.181 1.00 96.25 98 GLU A O 1
ATOM 790 N N . TYR A 1 99 ? -13.475 1.333 7.418 1.00 94.75 99 TYR A N 1
ATOM 791 C CA . TYR A 1 99 ? -13.006 0.418 8.454 1.00 94.75 99 TYR A CA 1
ATOM 792 C C . TYR A 1 99 ? -13.148 1.017 9.858 1.00 94.75 99 TYR A C 1
ATOM 794 O O . TYR A 1 99 ? -13.720 0.384 10.743 1.00 94.75 99 TYR A O 1
ATOM 802 N N . LYS A 1 100 ? -12.689 2.258 10.066 1.00 94.25 100 LYS A N 1
ATOM 803 C CA . LYS A 1 100 ? -12.789 2.935 11.370 1.00 94.25 100 LYS A CA 1
ATOM 804 C C . LYS A 1 100 ? -14.238 3.141 11.805 1.00 94.25 100 LYS A C 1
ATOM 806 O O . LYS A 1 100 ? -14.559 2.929 12.972 1.00 94.25 100 LYS A O 1
ATOM 811 N N . LYS A 1 101 ? -15.123 3.506 10.873 1.00 94.25 101 LYS A N 1
ATOM 812 C CA . LYS A 1 101 ? -16.565 3.624 11.140 1.00 94.25 101 LYS A CA 1
ATOM 813 C C . LYS A 1 101 ? -17.184 2.276 11.498 1.00 94.25 101 LYS A C 1
ATOM 815 O O . LYS A 1 101 ? -17.948 2.196 12.453 1.00 94.25 101 LYS A O 1
ATOM 820 N N . ALA A 1 102 ? -16.844 1.219 10.762 1.00 92.81 102 ALA A N 1
ATOM 821 C CA . ALA A 1 102 ? -17.334 -0.126 11.044 1.00 92.81 102 ALA A CA 1
ATOM 822 C C . ALA A 1 102 ? -16.882 -0.614 12.429 1.00 92.81 102 ALA A C 1
ATOM 824 O O . ALA A 1 102 ? -17.700 -1.136 13.178 1.00 92.81 102 ALA A O 1
ATOM 825 N N . GLN A 1 103 ? -15.620 -0.374 12.795 1.00 90.12 103 GLN A N 1
ATOM 826 C CA . GLN A 1 103 ? -15.082 -0.694 14.121 1.00 90.12 103 GLN A CA 1
ATOM 827 C C . GLN A 1 103 ? -15.788 0.076 15.242 1.00 90.12 103 GLN A C 1
ATOM 829 O O . GLN A 1 103 ? -16.141 -0.514 16.255 1.00 90.12 103 GLN A O 1
ATOM 834 N N . ALA A 1 104 ? -16.069 1.369 15.054 1.00 88.50 104 ALA A N 1
ATOM 835 C CA . ALA A 1 104 ? -16.810 2.158 16.043 1.00 88.50 104 ALA A CA 1
ATOM 836 C C . ALA A 1 104 ? -18.257 1.663 16.245 1.00 88.50 104 ALA A C 1
ATOM 838 O O . ALA A 1 104 ? -18.804 1.780 17.338 1.00 88.50 104 ALA A O 1
ATOM 839 N N . ASN A 1 105 ? -18.863 1.096 15.198 1.00 82.25 105 ASN A N 1
ATOM 840 C CA . ASN A 1 105 ? -20.224 0.558 15.227 1.00 82.25 105 ASN A CA 1
ATOM 841 C C . ASN A 1 105 ? -20.289 -0.917 15.654 1.00 82.25 105 ASN A C 1
ATOM 843 O O . ASN A 1 105 ? -21.388 -1.448 15.832 1.00 82.25 105 ASN A O 1
ATOM 847 N N . MET A 1 106 ? -19.147 -1.595 15.813 1.00 76.31 106 MET A N 1
ATOM 848 C CA . MET A 1 106 ? -19.115 -2.942 16.372 1.00 76.31 106 MET A CA 1
ATOM 849 C C . MET A 1 106 ? -19.416 -2.864 17.868 1.00 76.31 106 MET A C 1
ATOM 851 O O . MET A 1 106 ? -18.531 -2.720 18.708 1.00 76.31 106 MET A O 1
ATOM 855 N N . VAL A 1 107 ? -20.695 -3.013 18.213 1.00 65.06 107 VAL A N 1
ATOM 856 C CA . VAL A 1 107 ? -21.078 -3.455 19.551 1.00 65.06 107 VAL A CA 1
ATOM 857 C C . VAL A 1 107 ? -20.531 -4.870 19.691 1.00 65.06 107 VAL A C 1
ATOM 859 O O . VAL A 1 107 ? -21.095 -5.813 19.134 1.00 65.06 107 VAL A O 1
ATOM 862 N N . ILE A 1 108 ? -19.420 -5.022 20.414 1.00 63.12 108 ILE A N 1
ATOM 863 C CA . ILE A 1 108 ? -18.987 -6.326 20.909 1.00 63.12 108 ILE A CA 1
ATOM 864 C C . ILE A 1 108 ? -20.072 -6.755 21.891 1.00 63.12 108 ILE A C 1
ATOM 866 O O . ILE A 1 108 ? -20.027 -6.471 23.086 1.00 63.12 108 ILE A O 1
ATOM 870 N N . THR A 1 109 ? -21.110 -7.410 21.380 1.00 59.75 109 THR A N 1
ATOM 871 C CA . THR A 1 109 ? -21.879 -8.301 22.227 1.00 59.75 109 THR A CA 1
ATOM 872 C C . THR A 1 109 ? -20.851 -9.310 22.707 1.00 59.75 109 THR A C 1
ATOM 874 O O . THR A 1 109 ? -20.177 -9.942 21.894 1.00 59.75 109 THR A O 1
ATOM 877 N N . ASN A 1 110 ? -20.672 -9.414 24.023 1.00 57.06 110 ASN A N 1
ATOM 878 C CA . ASN A 1 110 ? -19.949 -10.518 24.642 1.00 57.06 110 ASN A CA 1
ATOM 879 C C . ASN A 1 110 ? -20.759 -11.795 24.383 1.00 57.06 110 ASN A C 1
ATOM 881 O O . ASN A 1 110 ? -21.353 -12.373 25.289 1.00 57.06 110 ASN A O 1
ATOM 885 N N . VAL A 1 111 ? -20.854 -12.200 23.118 1.00 59.84 111 VAL A N 1
ATOM 886 C CA . VAL A 1 111 ? -21.312 -13.515 22.733 1.00 59.84 111 VAL A CA 1
ATOM 887 C C . VAL A 1 111 ? -20.210 -14.406 23.253 1.00 59.84 111 VAL A C 1
ATOM 889 O O . VAL A 1 111 ? -19.086 -14.377 22.755 1.00 59.84 111 VAL A O 1
ATOM 892 N N . THR A 1 112 ? -20.500 -15.125 24.332 1.00 62.31 112 THR A N 1
ATOM 893 C CA . THR A 1 112 ? -19.641 -16.208 24.787 1.00 62.31 112 THR A CA 1
ATOM 894 C C . THR A 1 112 ? -19.417 -17.069 23.550 1.00 62.31 112 THR A C 1
ATOM 896 O O . THR A 1 112 ? -20.410 -17.565 23.008 1.00 62.31 112 THR A O 1
ATOM 899 N N . PRO A 1 113 ? -18.189 -17.175 23.010 1.00 61.09 113 PRO A N 1
ATOM 900 C CA . PRO A 1 113 ? -17.988 -17.956 21.807 1.00 61.09 113 PRO A CA 1
ATOM 901 C C . PRO A 1 113 ? -18.469 -19.362 22.143 1.00 61.09 113 PRO A C 1
ATOM 903 O O . PRO A 1 113 ? -17.936 -19.999 23.056 1.00 61.09 113 PRO A O 1
ATOM 906 N N . SER A 1 114 ? -19.521 -19.832 21.462 1.00 63.53 114 SER A N 1
ATOM 907 C CA . SER A 1 114 ? -19.849 -21.250 21.509 1.00 63.53 114 SER A CA 1
ATOM 908 C C . SER A 1 114 ? -18.549 -21.957 21.161 1.00 63.53 114 SER A C 1
ATOM 910 O O . SER A 1 114 ? -17.958 -21.628 20.128 1.00 63.53 114 SER A O 1
ATOM 912 N N . ARG A 1 115 ? -18.057 -22.825 22.050 1.00 58.47 115 ARG A N 1
ATOM 913 C CA . ARG A 1 115 ? -16.792 -23.553 21.897 1.00 58.47 115 ARG A CA 1
ATOM 914 C C . ARG A 1 115 ? -16.860 -24.512 20.701 1.00 58.47 115 ARG A C 1
ATOM 916 O O . ARG A 1 115 ? -16.803 -25.722 20.866 1.00 58.47 115 ARG A O 1
ATOM 923 N N . ASN A 1 116 ? -16.950 -23.987 19.491 1.00 66.81 116 ASN A N 1
ATOM 924 C CA . ASN A 1 116 ? -16.772 -24.727 18.257 1.00 66.81 116 ASN A CA 1
ATOM 925 C C . ASN A 1 116 ? -15.294 -24.625 17.897 1.00 66.81 116 ASN A C 1
ATOM 927 O O . ASN A 1 116 ? -14.907 -24.018 16.902 1.00 66.81 116 ASN A O 1
ATOM 931 N N . TYR A 1 117 ? -14.452 -25.160 18.782 1.00 72.19 117 TYR A N 1
ATOM 932 C CA . TYR A 1 117 ? -13.056 -25.373 18.449 1.00 72.19 117 TYR A CA 1
ATOM 933 C C . TYR A 1 117 ? -12.973 -26.491 17.424 1.00 72.19 117 TYR A C 1
ATOM 935 O O . TYR A 1 117 ? -13.740 -27.456 17.466 1.00 72.19 117 TYR A O 1
ATOM 943 N N . TRP A 1 118 ? -12.020 -26.357 16.511 1.00 82.50 118 TRP A N 1
ATOM 944 C CA . TRP A 1 118 ? -11.666 -27.437 15.614 1.00 82.50 118 TRP A CA 1
ATOM 945 C C . TRP A 1 118 ? -11.300 -28.677 16.442 1.00 82.50 118 TRP A C 1
ATOM 947 O O . TRP A 1 118 ? -10.454 -28.610 17.333 1.00 82.50 118 TRP A O 1
ATOM 957 N N . GLN A 1 119 ? -11.976 -29.789 16.168 1.00 81.38 119 GLN A N 1
ATOM 958 C CA . GLN A 1 119 ? -11.651 -31.103 16.712 1.00 81.38 119 GLN A CA 1
ATOM 959 C C . GLN A 1 119 ? -10.956 -31.902 15.604 1.00 81.38 119 GLN A C 1
ATOM 961 O O . GLN A 1 119 ? -11.413 -31.841 14.453 1.00 81.38 119 GLN A O 1
ATOM 966 N N . PRO A 1 120 ? -9.876 -32.638 15.915 1.00 82.75 120 PRO A N 1
ATOM 967 C CA . PRO A 1 120 ? -9.277 -33.537 14.946 1.00 82.75 120 PRO A CA 1
ATOM 968 C C . PRO A 1 120 ? -10.291 -34.616 14.539 1.00 82.75 120 PRO A C 1
ATOM 970 O O . PRO A 1 120 ? -11.117 -35.027 15.360 1.00 82.75 120 PRO A O 1
ATOM 973 N N . PRO A 1 121 ? -10.268 -35.067 13.276 1.00 86.12 121 PRO A N 1
ATOM 974 C CA . PRO A 1 121 ? -11.112 -36.172 12.853 1.00 86.12 121 PRO A CA 1
ATOM 975 C C . PRO A 1 121 ? -10.719 -37.476 13.587 1.00 86.12 121 PRO A C 1
ATOM 977 O O . PRO A 1 121 ? -9.582 -37.595 14.051 1.00 86.12 121 PRO A O 1
ATOM 980 N N . PRO A 1 122 ? -11.647 -38.444 13.723 1.00 91.12 122 PRO A N 1
ATOM 981 C CA . PRO A 1 122 ? -11.365 -39.758 14.305 1.00 91.12 122 PRO A CA 1
ATOM 982 C C . PRO A 1 122 ? -10.189 -40.481 13.632 1.00 91.12 122 PRO A C 1
ATOM 984 O O . PRO A 1 122 ? -9.828 -40.163 12.503 1.00 91.12 122 PRO A O 1
ATOM 987 N N . GLN A 1 123 ? -9.635 -41.489 14.316 1.00 87.50 123 GLN A N 1
ATOM 988 C CA . GLN A 1 123 ? -8.357 -42.140 13.983 1.00 87.50 123 GLN A CA 1
ATOM 989 C C . GLN A 1 123 ? -8.255 -42.703 12.549 1.00 87.50 123 GLN A C 1
ATOM 991 O O . GLN A 1 123 ? -7.152 -42.777 12.018 1.00 87.50 123 GLN A O 1
ATOM 996 N N . ASP A 1 124 ? -9.385 -42.990 11.898 1.00 90.62 124 ASP A N 1
ATOM 997 C CA . ASP A 1 124 ? -9.450 -43.551 10.540 1.00 90.62 124 ASP A CA 1
ATOM 998 C C . ASP A 1 124 ? -10.139 -42.619 9.522 1.00 90.62 124 ASP A C 1
ATOM 1000 O O . ASP A 1 124 ? -10.572 -43.050 8.453 1.00 90.62 124 ASP A O 1
ATOM 1004 N N . VAL A 1 125 ? -10.286 -41.329 9.848 1.00 88.00 125 VAL A N 1
ATOM 1005 C CA . VAL A 1 125 ? -10.955 -40.338 8.995 1.00 88.00 125 VAL A CA 1
ATOM 1006 C C . VAL A 1 125 ? -9.999 -39.203 8.657 1.00 88.00 125 VAL A C 1
ATOM 1008 O O . VAL A 1 125 ? -9.443 -38.543 9.531 1.00 88.00 125 VAL A O 1
ATOM 1011 N N . TYR A 1 126 ? -9.879 -38.900 7.368 1.00 83.00 126 TYR A N 1
ATOM 1012 C CA . TYR A 1 126 ? -9.155 -37.726 6.893 1.00 83.00 126 TYR A CA 1
ATOM 1013 C C . TYR A 1 126 ? -10.140 -36.606 6.562 1.00 83.00 126 TYR A C 1
ATOM 1015 O O . TYR A 1 126 ? -11.069 -36.790 5.776 1.00 83.00 126 TYR A O 1
ATOM 1023 N N . LYS A 1 127 ? -9.929 -35.423 7.147 1.00 83.88 127 LYS A N 1
ATOM 1024 C CA . LYS A 1 127 ? -10.653 -34.204 6.774 1.00 83.88 127 LYS A CA 1
ATOM 1025 C C . LYS A 1 127 ? -9.797 -33.397 5.807 1.00 83.88 127 LYS A C 1
ATOM 1027 O O . LYS A 1 127 ? -8.815 -32.783 6.217 1.00 83.88 127 LYS A O 1
ATOM 1032 N N . LEU A 1 128 ? -10.189 -33.385 4.538 1.00 81.44 128 LEU A N 1
ATOM 1033 C CA . LEU A 1 128 ? -9.578 -32.544 3.516 1.00 81.44 128 LEU A CA 1
ATOM 1034 C C . LEU A 1 128 ? -10.425 -31.278 3.341 1.00 81.44 128 LEU A C 1
ATOM 1036 O O . LEU A 1 128 ? -11.594 -31.369 2.976 1.00 81.44 128 LEU A O 1
ATOM 1040 N N . ASN A 1 129 ? -9.844 -30.108 3.603 1.00 82.81 129 ASN A N 1
ATOM 1041 C CA . ASN A 1 129 ? -10.455 -28.834 3.225 1.00 82.81 129 ASN A CA 1
ATOM 1042 C C . ASN A 1 129 ? -9.857 -28.420 1.877 1.00 82.81 129 ASN A C 1
ATOM 1044 O O . ASN A 1 129 ? -8.636 -28.314 1.763 1.00 82.81 129 ASN A O 1
ATOM 1048 N N . PHE A 1 130 ? -10.699 -28.203 0.872 1.00 79.19 130 PHE A N 1
ATOM 1049 C CA . PHE A 1 130 ? -10.275 -27.715 -0.435 1.00 79.19 130 PHE A CA 1
ATOM 1050 C C . PHE A 1 130 ? -11.229 -26.614 -0.895 1.00 79.19 130 PHE A C 1
ATOM 1052 O O . PHE A 1 130 ? -12.442 -26.819 -0.925 1.00 79.19 130 PHE A O 1
ATOM 1059 N N . ASP A 1 131 ? -10.672 -25.464 -1.266 1.00 77.06 131 ASP A N 1
ATOM 1060 C CA . ASP A 1 131 ? -11.409 -24.348 -1.857 1.00 77.06 131 ASP A CA 1
ATOM 1061 C C . ASP A 1 131 ? -11.547 -24.580 -3.371 1.00 77.06 131 ASP A C 1
ATOM 1063 O O . ASP A 1 131 ? -10.888 -23.944 -4.195 1.00 77.06 131 ASP A O 1
ATOM 1067 N N . ALA A 1 132 ? -12.375 -25.563 -3.739 1.00 72.06 132 ALA A N 1
ATOM 1068 C CA . ALA A 1 132 ? -12.731 -25.833 -5.130 1.00 72.06 132 ALA A CA 1
ATOM 1069 C C . ALA A 1 132 ? -13.768 -24.833 -5.634 1.00 72.06 132 ALA A C 1
ATOM 1071 O O . ALA A 1 132 ? -14.803 -24.649 -4.994 1.00 72.06 132 ALA A O 1
ATOM 1072 N N . ALA A 1 133 ? -13.595 -24.337 -6.854 1.00 74.94 133 ALA A N 1
ATOM 1073 C CA . ALA A 1 133 ? -14.728 -23.934 -7.678 1.00 74.94 133 ALA A CA 1
ATOM 1074 C C . ALA A 1 133 ? -14.982 -25.048 -8.705 1.00 74.94 133 ALA A C 1
ATOM 1076 O O . ALA A 1 133 ? -14.095 -25.367 -9.496 1.00 74.94 133 ALA A O 1
ATOM 1077 N N . ILE A 1 134 ? -16.167 -25.664 -8.675 1.00 73.69 134 ILE A N 1
ATOM 1078 C CA . ILE A 1 134 ? -16.609 -26.590 -9.726 1.00 73.69 134 ILE A CA 1
ATOM 1079 C C . ILE A 1 134 ? -17.331 -25.753 -10.781 1.00 73.69 134 ILE A C 1
ATOM 1081 O O . ILE A 1 134 ? -18.360 -25.147 -10.486 1.00 73.69 134 ILE 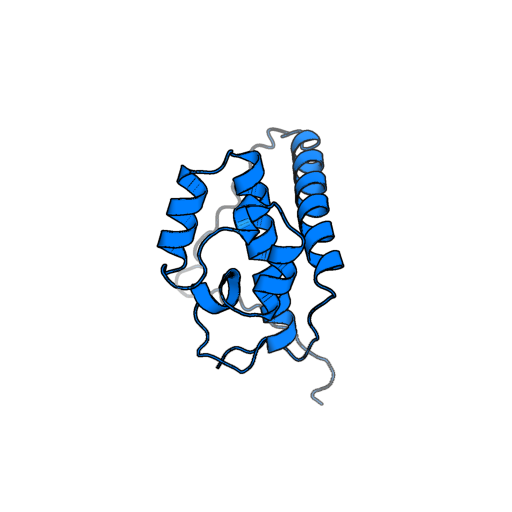A O 1
ATOM 1085 N N . PHE A 1 135 ? -16.791 -25.709 -11.996 1.00 78.94 135 PHE A N 1
ATOM 1086 C CA . PHE A 1 135 ? -17.450 -25.085 -13.142 1.00 78.94 135 PHE A CA 1
ATOM 1087 C C . PHE A 1 135 ? -18.218 -26.157 -13.914 1.00 78.94 135 PHE A C 1
ATOM 1089 O O . PHE A 1 135 ? -17.687 -27.233 -14.180 1.00 78.94 135 PHE A O 1
ATOM 1096 N N . SER A 1 136 ? -19.473 -25.869 -14.251 1.00 76.19 136 SER A N 1
ATOM 1097 C CA . SER A 1 136 ? -20.407 -26.822 -14.866 1.00 76.19 136 SER A CA 1
ATOM 1098 C C . SER A 1 136 ? -20.062 -27.214 -16.310 1.00 76.19 136 SER A C 1
ATOM 1100 O O . SER A 1 136 ? -20.683 -28.129 -16.841 1.00 76.19 136 SER A O 1
ATOM 1102 N N . ASP A 1 137 ? -19.070 -26.563 -16.922 1.00 68.44 137 ASP A N 1
ATOM 1103 C CA . ASP A 1 137 ? -18.809 -26.626 -18.367 1.00 68.44 137 ASP A CA 1
ATOM 1104 C C . ASP A 1 137 ? -17.672 -27.590 -18.765 1.00 68.44 137 ASP A C 1
ATOM 1106 O O . ASP A 1 137 ? -17.109 -27.485 -19.851 1.00 68.44 137 ASP A O 1
ATOM 1110 N N . LEU A 1 138 ? -17.321 -28.547 -17.901 1.00 53.47 138 LEU A N 1
ATOM 1111 C CA . LEU A 1 138 ? -16.508 -29.711 -18.273 1.00 53.47 138 LEU A CA 1
ATOM 1112 C C . LEU A 1 138 ? -17.416 -30.936 -18.435 1.00 53.47 138 LEU A C 1
ATOM 1114 O O . LEU A 1 138 ? -17.424 -31.818 -17.581 1.00 53.47 138 LEU A O 1
ATOM 1118 N N . ASN A 1 139 ? -18.189 -30.964 -19.520 1.00 41.56 139 ASN A N 1
ATOM 1119 C CA . ASN A 1 139 ? -18.820 -32.171 -20.058 1.00 41.56 139 ASN A CA 1
ATOM 1120 C C . ASN A 1 139 ? -18.684 -32.181 -21.579 1.00 41.56 139 ASN A C 1
ATOM 1122 O O . ASN A 1 139 ? -19.015 -31.145 -22.197 1.00 41.56 139 ASN A O 1
#

Radius of gyration: 20.33 Å; chains: 1; bounding box: 40×57×45 Å

Secondary structure (DSSP, 8-state):
--TTTSSS---HHIIIIISHHHHHHHHTS-HHHHTS-SSS--HHHHHHHHHHHS-HHHHHHHHHHHHHHHHHHHHHHTT--PPPHHHHHHHHHHHHHHHHHHHHH-----------PPPPPPTT-------PPPPTT--

Organism: Quercus lobata (NCBI:txid97700)

Sequence (139 aa):
MCHCCKSAPEDAAHALWECGAAQDVWAGSLTVFQKFPTNQFDFMQLFEALANRLSTTKLELFLVQVWIIWNQRNVVVHGGQMKDSRWLTNRAAKLLEEYKKAQANMVITNVTPSRNYWQPPPQDVYKLNFDAAIFSDLN

pLDDT: mean 89.09, std 11.54, range [41.56, 98.19]

Foldseek 3Di:
DQLAQVPDDDDLLQQQQQPPVNLQLQVLADPVNNPDDRPDDDPVRVLVVCVVVDDPVVNQLSVLLSVLSVVQSVCSVVVHHRDRSNVSNVVSVVVSVVVVVVVVPPPPPPPVPPPPDDDDDPPPDDDDDDPDDDDPPPD